Protein AF-A0AAV0XXX0-F1 (afdb_monomer_lite)

Sequence (147 aa):
MDFEFFTVSKNETILVSGAISNSLEKYQPKKLEGSPLILTKDDKLRRFRRCDLKKIVQNIKRVFRGKKARVIKPLLEQLYKNISHQGGSTLSTVYLQRYLHINDREPLIVFWNGSSDITIIKRLRLTGILAYLNISAISVRNNDDYI

Organism: NCBI:txid13131

Radius of gyration: 17.4 Å; chains: 1; bounding box: 40×49×49 Å

Structure (mmCIF, N/CA/C/O backbone):
data_AF-A0AAV0XXX0-F1
#
_entry.id   AF-A0AAV0XXX0-F1
#
loop_
_atom_site.group_PDB
_atom_site.id
_atom_site.type_symbol
_atom_site.label_atom_id
_atom_site.label_alt_id
_atom_site.label_comp_id
_atom_site.label_asym_id
_atom_site.label_entity_id
_atom_site.label_seq_id
_atom_site.pdbx_PDB_ins_code
_atom_site.Cartn_x
_atom_site.Cartn_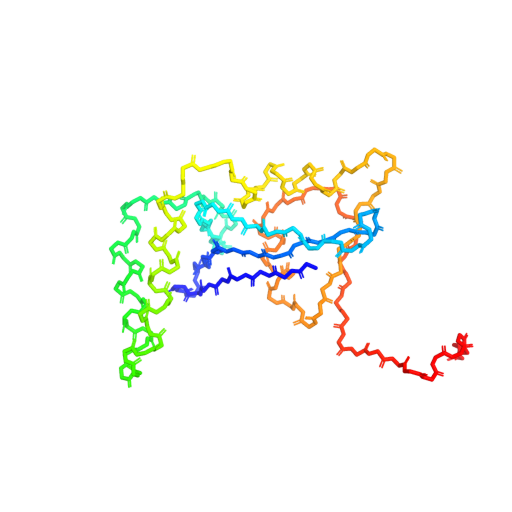y
_atom_site.Cartn_z
_atom_site.occupancy
_atom_site.B_iso_or_equiv
_atom_site.auth_seq_id
_atom_site.auth_comp_id
_atom_site.auth_asym_id
_atom_site.auth_atom_id
_atom_site.pdbx_PDB_model_num
ATOM 1 N N . MET A 1 1 ? 9.464 -4.343 -1.674 1.00 90.88 1 MET A N 1
ATOM 2 C CA . MET A 1 1 ? 8.497 -3.347 -1.166 1.00 90.88 1 MET A CA 1
ATOM 3 C C . MET A 1 1 ? 7.861 -3.905 0.090 1.00 90.88 1 MET A C 1
ATOM 5 O O . MET A 1 1 ? 7.686 -5.115 0.156 1.00 90.88 1 MET A O 1
ATOM 9 N N . ASP A 1 2 ? 7.561 -3.045 1.055 1.00 93.19 2 ASP A N 1
ATOM 10 C CA . ASP A 1 2 ? 6.994 -3.410 2.356 1.00 93.19 2 ASP A CA 1
ATOM 11 C C . ASP A 1 2 ? 6.040 -2.302 2.829 1.00 93.19 2 ASP A C 1
ATOM 13 O O . ASP A 1 2 ? 6.339 -1.119 2.633 1.00 93.19 2 ASP A O 1
ATOM 17 N N . PHE A 1 3 ? 4.885 -2.649 3.398 1.00 93.25 3 PHE A N 1
ATOM 18 C CA . PHE A 1 3 ? 3.891 -1.682 3.859 1.00 93.25 3 PHE A CA 1
ATOM 19 C C . PHE A 1 3 ? 3.600 -1.798 5.355 1.00 93.25 3 PHE A C 1
ATOM 21 O O . PHE A 1 3 ? 3.386 -2.873 5.905 1.00 93.25 3 PHE A O 1
ATOM 28 N N . GLU A 1 4 ? 3.417 -0.644 5.993 1.00 91.00 4 GLU A N 1
ATOM 29 C CA . GLU A 1 4 ? 2.864 -0.555 7.339 1.00 91.00 4 GLU A CA 1
ATOM 30 C C . GLU A 1 4 ? 1.371 -0.231 7.265 1.00 91.00 4 GLU A C 1
ATOM 32 O O . GLU A 1 4 ? 0.957 0.829 6.778 1.00 91.00 4 GLU A O 1
ATOM 37 N N . PHE A 1 5 ? 0.536 -1.131 7.776 1.00 89.44 5 PHE A N 1
ATOM 38 C CA . PHE A 1 5 ? -0.915 -0.993 7.718 1.00 89.44 5 PHE A CA 1
ATOM 39 C C . PHE A 1 5 ? -1.605 -1.618 8.931 1.00 89.44 5 PHE A C 1
ATOM 41 O O . PHE A 1 5 ? -1.044 -2.434 9.659 1.00 89.44 5 PHE A O 1
ATOM 48 N N . PHE A 1 6 ? -2.872 -1.264 9.136 1.00 84.81 6 PHE A N 1
ATOM 49 C CA . PHE A 1 6 ? -3.734 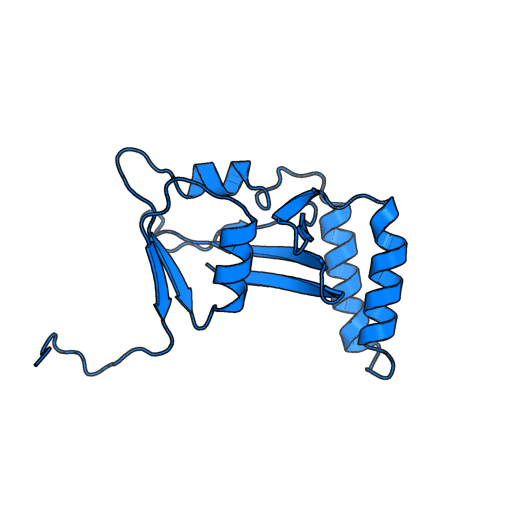-1.943 10.098 1.00 84.81 6 PHE A CA 1
ATOM 50 C C . PHE A 1 6 ? -5.143 -2.137 9.545 1.00 84.81 6 PHE A C 1
ATOM 52 O O . PHE A 1 6 ? -5.665 -1.326 8.781 1.00 84.81 6 PHE A O 1
ATOM 59 N N . THR A 1 7 ? -5.783 -3.228 9.953 1.00 82.75 7 THR A N 1
ATOM 60 C CA . THR A 1 7 ? -7.144 -3.565 9.525 1.00 82.75 7 THR A CA 1
ATOM 61 C C . THR A 1 7 ? -8.137 -3.108 10.590 1.00 82.75 7 THR A C 1
ATOM 63 O O . THR A 1 7 ? -8.112 -3.578 11.725 1.00 82.75 7 THR A O 1
ATOM 66 N N . VAL A 1 8 ? -9.001 -2.154 10.237 1.00 77.00 8 VAL A N 1
ATOM 67 C CA . VAL A 1 8 ? -9.961 -1.511 11.155 1.00 77.00 8 VAL A CA 1
ATOM 68 C C . VAL A 1 8 ? -11.265 -2.294 11.249 1.00 77.00 8 VAL A C 1
ATOM 70 O O . VAL A 1 8 ? -11.907 -2.346 12.299 1.00 77.00 8 VAL A O 1
ATOM 73 N N . SER A 1 9 ? -11.661 -2.909 10.143 1.00 74.38 9 SER A N 1
ATOM 74 C CA . SER A 1 9 ? -12.799 -3.814 10.052 1.00 74.38 9 SER A CA 1
ATOM 75 C C . SER A 1 9 ? -12.493 -4.885 9.013 1.00 74.38 9 SER A C 1
ATOM 77 O O . SER A 1 9 ? -11.535 -4.750 8.256 1.00 74.38 9 SER A O 1
ATOM 79 N N . LYS A 1 10 ? -13.344 -5.913 8.905 1.00 71.75 10 LYS A N 1
ATOM 80 C CA . LYS A 1 10 ? -13.222 -6.925 7.841 1.00 71.75 10 LYS A CA 1
ATOM 81 C C . LYS A 1 10 ? -13.128 -6.314 6.434 1.00 71.75 10 LYS A C 1
ATOM 83 O O . LYS A 1 10 ? -12.682 -7.016 5.532 1.00 71.75 10 LYS A O 1
ATOM 88 N N . ASN A 1 11 ? -13.545 -5.058 6.247 1.00 79.56 11 ASN A N 1
ATOM 89 C CA . ASN A 1 11 ? -13.675 -4.417 4.944 1.00 79.56 11 ASN A CA 1
ATOM 90 C C . ASN A 1 11 ? -12.801 -3.165 4.776 1.00 79.56 11 ASN A C 1
ATOM 92 O O . ASN A 1 11 ? -12.808 -2.603 3.689 1.00 79.56 11 ASN A O 1
ATOM 96 N N . GLU A 1 12 ? -12.071 -2.718 5.803 1.00 86.38 12 GLU A N 1
ATOM 97 C CA . GLU A 1 12 ? -11.278 -1.480 5.759 1.00 86.38 12 GLU A CA 1
ATOM 98 C C . GLU A 1 12 ? -9.853 -1.736 6.265 1.00 86.38 12 GLU A C 1
ATOM 100 O O . GLU A 1 12 ? -9.639 -2.008 7.451 1.00 86.38 12 GLU A O 1
ATOM 105 N N . THR A 1 13 ? -8.882 -1.595 5.365 1.00 89.62 13 THR A N 1
ATOM 106 C CA . THR A 1 13 ? -7.448 -1.582 5.664 1.00 89.62 13 THR A CA 1
ATOM 107 C C . THR A 1 13 ? -6.943 -0.151 5.558 1.00 89.62 13 THR A C 1
ATOM 109 O O . THR A 1 13 ? -7.285 0.570 4.623 1.00 89.62 13 THR A O 1
ATOM 112 N N . ILE A 1 14 ? -6.135 0.274 6.520 1.00 89.62 14 ILE A N 1
ATOM 113 C CA . ILE A 1 14 ? -5.534 1.602 6.540 1.00 89.62 14 ILE A CA 1
ATOM 114 C C . ILE A 1 14 ? -4.048 1.446 6.331 1.00 89.62 14 ILE A C 1
ATOM 116 O O . ILE A 1 14 ? -3.363 0.870 7.171 1.00 89.62 14 ILE A O 1
ATOM 120 N N . LEU A 1 15 ? -3.587 1.961 5.201 1.00 91.69 15 LEU A N 1
ATOM 121 C CA . LEU A 1 15 ? -2.189 2.028 4.843 1.00 91.69 15 LEU A CA 1
ATOM 122 C C . LEU A 1 15 ? -1.597 3.309 5.432 1.00 91.69 15 LEU A C 1
ATOM 124 O O . LEU A 1 15 ? -2.077 4.409 5.153 1.00 91.69 15 LEU A O 1
ATOM 128 N N . VAL A 1 16 ? -0.590 3.150 6.281 1.00 90.19 16 VAL A N 1
ATOM 129 C CA . VAL A 1 16 ? -0.043 4.208 7.138 1.00 90.19 16 VAL A CA 1
ATOM 130 C C . VAL A 1 16 ? 1.295 4.691 6.621 1.00 90.19 16 VAL A C 1
ATOM 132 O O . VAL A 1 16 ? 1.555 5.892 6.651 1.00 90.19 16 VAL A O 1
ATOM 135 N N . SER A 1 17 ? 2.141 3.760 6.192 1.00 91.44 17 SER A N 1
ATOM 136 C CA . SER A 1 17 ? 3.473 4.037 5.675 1.00 91.44 17 SER A CA 1
ATOM 137 C C . SER A 1 17 ? 3.986 2.822 4.885 1.00 91.44 17 SER A C 1
ATOM 139 O O . SER A 1 17 ? 3.244 1.868 4.643 1.00 91.44 17 SER A O 1
ATOM 141 N N . GLY A 1 18 ? 5.237 2.860 4.446 1.00 93.00 18 GLY A N 1
ATOM 142 C CA . GLY A 1 18 ? 5.923 1.710 3.873 1.00 93.00 18 GLY A CA 1
ATOM 143 C C . GLY A 1 18 ? 7.351 2.044 3.468 1.00 93.00 18 GLY A C 1
ATOM 144 O O . GLY A 1 18 ? 7.825 3.168 3.651 1.00 93.00 18 GLY A O 1
ATOM 145 N N . ALA A 1 19 ? 8.024 1.073 2.872 1.00 93.75 19 ALA A N 1
ATOM 146 C CA . ALA A 1 19 ? 9.344 1.219 2.294 1.00 93.75 19 ALA A CA 1
ATOM 147 C C . ALA A 1 19 ? 9.373 0.629 0.881 1.00 93.75 19 ALA A C 1
ATOM 149 O O . ALA A 1 19 ? 8.876 -0.469 0.605 1.00 93.75 19 ALA A O 1
ATOM 150 N N . ILE A 1 20 ? 9.991 1.367 -0.033 1.00 93.06 20 ILE A N 1
ATOM 151 C CA . ILE A 1 20 ? 10.247 0.916 -1.395 1.00 93.06 20 ILE A CA 1
ATOM 152 C C . ILE A 1 20 ? 11.697 1.208 -1.760 1.00 93.06 20 ILE A C 1
ATOM 154 O O . ILE A 1 20 ? 12.260 2.217 -1.355 1.00 93.06 20 ILE A O 1
ATOM 158 N N . SER A 1 21 ? 12.308 0.317 -2.522 1.00 92.50 21 SER A N 1
ATOM 159 C CA . SER A 1 21 ? 13.608 0.538 -3.138 1.00 92.50 21 SER A CA 1
ATOM 160 C C . SER A 1 21 ? 13.582 -0.034 -4.548 1.00 92.50 21 SER A C 1
ATOM 162 O O . SER A 1 21 ? 12.714 -0.844 -4.889 1.00 92.50 21 SER A O 1
ATOM 164 N N . ASN A 1 22 ? 14.528 0.401 -5.369 1.00 88.50 22 ASN A N 1
ATOM 165 C CA . ASN A 1 22 ? 14.754 -0.140 -6.698 1.00 88.50 22 ASN A CA 1
ATOM 166 C C . ASN A 1 22 ? 16.246 -0.456 -6.879 1.00 88.50 22 ASN A C 1
ATOM 168 O O . ASN A 1 22 ? 17.095 -0.007 -6.105 1.00 88.50 22 ASN A O 1
ATOM 172 N N . SER A 1 23 ? 16.564 -1.248 -7.899 1.00 83.56 23 SER A N 1
ATOM 173 C CA . SER A 1 23 ? 17.941 -1.655 -8.194 1.00 83.56 23 SER A CA 1
ATOM 174 C C . SER A 1 23 ? 18.821 -0.514 -8.721 1.00 83.56 23 SER A C 1
ATOM 176 O O . SER A 1 23 ? 20.041 -0.598 -8.610 1.00 83.56 23 SER A O 1
ATOM 178 N N . LEU A 1 24 ? 18.234 0.563 -9.255 1.00 79.12 24 LEU A N 1
ATOM 179 C CA . LEU A 1 24 ? 18.973 1.683 -9.849 1.00 79.12 24 LEU A CA 1
ATOM 180 C C . LEU A 1 24 ? 19.690 2.532 -8.797 1.00 79.12 24 LEU A C 1
ATOM 182 O O . LEU A 1 24 ? 20.839 2.916 -8.989 1.00 79.12 24 LEU A O 1
ATOM 186 N N . GLU A 1 25 ? 19.048 2.779 -7.656 1.00 78.50 25 GLU A N 1
ATOM 187 C CA . GLU A 1 25 ? 19.641 3.544 -6.554 1.00 78.50 25 GLU A CA 1
ATOM 188 C C . GLU A 1 25 ? 20.346 2.639 -5.532 1.00 78.50 25 GLU A C 1
ATOM 190 O O . GLU A 1 25 ? 20.280 2.884 -4.329 1.00 78.50 25 GLU A O 1
ATOM 195 N N . LYS A 1 26 ? 21.009 1.563 -5.987 1.00 79.06 26 LYS A N 1
ATOM 196 C CA . LYS A 1 26 ? 21.718 0.599 -5.117 1.00 79.06 26 LYS A CA 1
ATOM 197 C C . LYS A 1 26 ? 20.848 0.087 -3.960 1.00 79.06 26 LYS A C 1
ATOM 199 O O . LYS A 1 26 ? 21.322 -0.056 -2.835 1.00 79.06 26 LYS A O 1
ATOM 204 N N . TYR A 1 27 ? 19.562 -0.148 -4.224 1.00 82.44 27 TYR A N 1
ATOM 205 C CA . TYR A 1 27 ? 18.583 -0.560 -3.217 1.00 82.44 27 TYR A CA 1
ATOM 206 C C . TYR A 1 27 ? 18.399 0.427 -2.058 1.00 82.44 27 TYR A C 1
ATOM 208 O O . TYR A 1 27 ? 17.918 0.018 -1.001 1.00 82.44 27 TYR A O 1
ATOM 216 N N . GLN A 1 28 ? 18.719 1.716 -2.238 1.00 90.00 28 GLN A N 1
ATOM 217 C CA . GLN A 1 28 ? 18.488 2.731 -1.213 1.00 90.00 28 GLN A CA 1
ATOM 218 C C . GLN A 1 28 ? 16.992 2.769 -0.848 1.00 90.00 28 GLN A C 1
ATOM 220 O O . GLN A 1 28 ? 16.159 3.094 -1.702 1.00 90.00 28 GLN A O 1
ATOM 225 N N . PRO A 1 29 ? 16.622 2.453 0.408 1.00 90.69 29 PRO A N 1
ATOM 226 C CA . PRO A 1 29 ? 15.227 2.472 0.816 1.00 90.69 29 PRO A CA 1
ATOM 227 C C . PRO A 1 29 ? 14.683 3.902 0.824 1.00 90.69 29 PRO A C 1
ATOM 229 O O . PRO A 1 29 ? 15.226 4.791 1.481 1.00 90.69 29 PRO A O 1
ATOM 232 N N . LYS A 1 30 ? 13.575 4.120 0.118 1.00 92.62 30 LYS A N 1
ATOM 233 C CA . LYS A 1 30 ? 12.742 5.316 0.216 1.00 92.62 30 LYS A CA 1
ATOM 234 C C . LYS A 1 30 ? 11.559 5.018 1.116 1.00 92.62 30 LYS A C 1
ATOM 236 O O . LYS A 1 30 ? 10.832 4.041 0.926 1.00 92.62 30 LYS A O 1
ATOM 241 N N . LYS A 1 31 ? 11.353 5.900 2.088 1.00 92.69 31 LYS A N 1
ATOM 242 C CA . LYS A 1 31 ? 10.215 5.812 2.989 1.00 92.69 31 LYS A CA 1
ATOM 243 C C . LYS A 1 31 ? 8.966 6.397 2.329 1.00 92.69 31 LYS A C 1
ATOM 245 O O . LYS A 1 31 ? 8.992 7.497 1.771 1.00 92.69 31 LYS A O 1
ATOM 250 N N . LEU A 1 32 ? 7.873 5.650 2.403 1.00 92.62 32 LEU A N 1
ATOM 251 C CA . LEU A 1 32 ? 6.547 6.071 1.980 1.00 92.62 32 LEU A CA 1
ATOM 252 C C . LEU A 1 32 ? 5.850 6.716 3.175 1.00 92.62 32 LEU A C 1
ATOM 254 O O . LEU A 1 32 ? 5.482 6.039 4.132 1.00 92.62 32 LEU A O 1
ATOM 258 N N . GLU A 1 33 ? 5.684 8.032 3.125 1.00 91.00 33 GLU A N 1
ATOM 259 C CA . GLU A 1 33 ? 5.096 8.831 4.195 1.00 91.00 33 GLU A CA 1
ATOM 260 C C . GLU A 1 33 ? 4.028 9.791 3.658 1.00 91.00 33 GLU A C 1
ATOM 262 O O . GLU A 1 33 ? 3.970 10.146 2.473 1.00 91.00 33 GLU A O 1
ATOM 267 N N . GLY A 1 34 ? 3.154 10.219 4.561 1.00 89.31 34 GLY A N 1
ATOM 268 C CA . GLY A 1 34 ? 2.121 11.208 4.299 1.00 89.31 34 GLY A CA 1
ATOM 269 C C . GLY A 1 34 ? 0.781 10.800 4.882 1.00 89.31 34 GLY A C 1
ATOM 270 O O . GLY A 1 34 ? 0.702 9.973 5.790 1.00 89.31 34 GLY A O 1
ATOM 271 N N . SER A 1 35 ? -0.283 11.408 4.358 1.00 88.88 35 SER A N 1
ATOM 272 C CA . SER A 1 35 ? -1.634 11.132 4.836 1.00 88.88 35 SER A CA 1
ATOM 273 C C . SER A 1 35 ? -1.999 9.665 4.576 1.00 88.88 35 SER A C 1
ATOM 275 O O . SER A 1 35 ? -1.841 9.209 3.441 1.00 88.88 35 SER A O 1
ATOM 277 N N . PRO A 1 36 ? -2.511 8.928 5.580 1.00 90.00 36 PRO A N 1
ATOM 278 C CA . PRO A 1 36 ? -2.870 7.530 5.396 1.00 90.00 36 PRO A CA 1
ATOM 279 C C . PRO A 1 36 ? -3.878 7.322 4.257 1.00 90.00 36 PRO A C 1
ATOM 281 O O . PRO A 1 36 ? -4.710 8.185 3.949 1.00 90.00 36 PRO A O 1
ATOM 284 N N . LEU A 1 37 ? -3.845 6.138 3.656 1.00 91.38 37 LEU A N 1
ATOM 285 C CA . LEU A 1 37 ? -4.790 5.723 2.624 1.00 91.38 37 LEU A CA 1
ATOM 286 C C . LEU A 1 37 ? -5.745 4.678 3.193 1.00 91.38 37 LEU A C 1
ATOM 288 O O . LEU A 1 37 ? -5.337 3.750 3.887 1.00 91.38 37 LEU A O 1
ATOM 292 N N . ILE A 1 38 ? -7.032 4.830 2.899 1.00 91.12 38 ILE A N 1
ATOM 293 C CA . ILE A 1 38 ? -8.064 3.870 3.280 1.00 91.12 38 ILE A CA 1
ATOM 294 C C . ILE A 1 38 ? -8.373 3.015 2.057 1.00 91.12 38 ILE A C 1
ATOM 296 O O . ILE A 1 38 ? -8.815 3.524 1.023 1.00 91.12 38 ILE A O 1
ATOM 300 N N . LEU A 1 39 ? -8.134 1.718 2.213 1.00 90.75 39 LEU A N 1
ATOM 301 C CA . LEU A 1 39 ? -8.355 0.666 1.234 1.00 90.75 39 LEU A CA 1
ATOM 302 C C . LEU A 1 39 ? -9.571 -0.139 1.677 1.00 90.75 39 LEU A C 1
ATOM 304 O O . LEU A 1 39 ? -9.521 -0.863 2.677 1.00 90.75 39 LEU A O 1
ATOM 308 N N . THR A 1 40 ? -10.672 0.000 0.950 1.00 86.38 40 THR A N 1
ATOM 309 C CA . THR A 1 40 ? -11.870 -0.805 1.207 1.00 86.38 40 THR A CA 1
ATOM 310 C C . THR A 1 40 ? -11.856 -2.097 0.390 1.00 86.38 40 THR A C 1
ATOM 312 O O . THR A 1 40 ? -11.126 -2.199 -0.593 1.00 86.38 40 THR A O 1
ATOM 315 N N . LYS A 1 41 ? -12.649 -3.093 0.797 1.00 76.06 41 LYS A N 1
ATOM 316 C CA . LYS A 1 41 ? -12.839 -4.335 0.027 1.00 76.06 41 LYS A CA 1
ATOM 317 C C . LYS A 1 41 ? -13.542 -4.133 -1.314 1.00 76.06 41 LYS A C 1
ATOM 319 O O . LYS A 1 41 ? -13.283 -4.911 -2.217 1.00 76.06 41 LYS A O 1
ATOM 324 N N . ASP A 1 42 ? -14.358 -3.092 -1.448 1.00 78.12 42 ASP A N 1
ATOM 325 C CA . ASP A 1 42 ? -15.034 -2.745 -2.708 1.00 78.12 42 ASP A CA 1
ATOM 326 C C . ASP A 1 42 ? -14.108 -1.942 -3.644 1.00 78.12 42 ASP A C 1
ATOM 328 O O . ASP A 1 42 ? -14.563 -1.090 -4.406 1.00 78.12 42 ASP A O 1
ATOM 332 N N . ASP A 1 43 ? -12.791 -2.108 -3.484 1.00 68.25 43 ASP A N 1
ATOM 333 C CA . ASP A 1 43 ? -11.718 -1.408 -4.199 1.00 68.25 43 ASP A CA 1
ATOM 334 C C . ASP A 1 43 ? -11.816 0.128 -4.205 1.00 68.25 43 ASP A C 1
ATOM 336 O O . ASP A 1 43 ? -11.170 0.821 -5.002 1.00 68.25 43 ASP A O 1
ATOM 340 N N . LYS A 1 44 ? -12.576 0.709 -3.265 1.00 81.31 44 LYS A N 1
ATOM 341 C CA . LYS A 1 44 ? -12.548 2.154 -3.039 1.00 81.31 44 LYS A CA 1
ATOM 342 C C . LYS A 1 44 ? -11.266 2.494 -2.299 1.00 81.31 44 LYS A C 1
ATOM 344 O O . LYS A 1 44 ? -11.097 2.139 -1.128 1.00 81.31 44 LYS A O 1
ATOM 349 N N . LEU A 1 45 ? -10.403 3.216 -3.001 1.00 87.81 45 LEU A N 1
ATOM 350 C CA . LEU A 1 45 ? -9.250 3.911 -2.459 1.00 87.81 45 LEU A CA 1
ATOM 351 C C . LEU A 1 45 ? -9.652 5.352 -2.154 1.00 87.81 45 LEU A C 1
ATOM 353 O O . LEU A 1 45 ? -10.136 6.071 -3.029 1.00 87.81 45 LEU A O 1
ATOM 357 N N . ARG A 1 46 ? -9.409 5.805 -0.926 1.00 88.44 46 ARG A N 1
ATOM 358 C CA . ARG A 1 46 ? -9.556 7.223 -0.583 1.00 88.44 46 ARG A CA 1
ATOM 359 C C . ARG A 1 46 ? -8.514 7.675 0.423 1.00 88.44 46 ARG A C 1
ATOM 361 O O . ARG A 1 46 ? -8.012 6.884 1.216 1.00 88.44 46 ARG A O 1
ATOM 368 N N . ARG A 1 47 ? -8.250 8.979 0.437 1.00 86.62 47 ARG A N 1
ATOM 369 C CA . ARG A 1 47 ? -7.434 9.604 1.481 1.00 86.62 47 ARG A CA 1
ATOM 370 C C . ARG A 1 47 ? -8.143 9.541 2.831 1.00 86.62 47 ARG A C 1
ATOM 372 O O . ARG A 1 47 ? -9.373 9.664 2.919 1.00 86.62 47 ARG A O 1
ATOM 379 N N . PHE A 1 48 ? -7.349 9.372 3.876 1.00 86.56 48 PHE A N 1
ATOM 380 C CA . PHE A 1 48 ? -7.791 9.527 5.248 1.00 86.56 48 PHE A CA 1
ATOM 381 C C . PHE A 1 48 ? -8.208 10.979 5.499 1.00 86.56 48 PHE A C 1
ATOM 383 O O . PHE A 1 48 ? -7.510 11.920 5.121 1.00 86.56 48 PHE A O 1
ATOM 390 N N . ARG A 1 49 ? -9.354 11.180 6.151 1.00 84.12 49 ARG A N 1
ATOM 391 C CA . ARG A 1 49 ? -9.865 12.504 6.525 1.00 84.12 49 ARG A CA 1
ATOM 392 C C . ARG A 1 49 ? -9.887 12.650 8.040 1.00 84.12 49 ARG A C 1
ATOM 394 O O . ARG A 1 49 ? -10.021 11.673 8.770 1.00 84.12 49 ARG A O 1
ATOM 401 N N . ARG A 1 50 ? -9.855 13.891 8.538 1.00 80.31 50 ARG A N 1
ATOM 402 C CA . ARG A 1 50 ? -9.949 14.168 9.986 1.00 80.31 50 ARG A CA 1
ATOM 403 C C . ARG A 1 50 ? -11.200 13.560 10.636 1.00 80.31 50 ARG A C 1
ATOM 405 O O . ARG A 1 50 ? -11.124 13.126 11.779 1.00 80.31 50 ARG A O 1
ATOM 412 N N . CYS A 1 51 ? -12.319 13.464 9.914 1.00 81.94 51 CYS A N 1
ATOM 413 C CA . CYS A 1 51 ? -13.538 12.824 10.420 1.00 81.94 51 CYS A CA 1
ATOM 414 C C . CYS A 1 51 ? -13.387 11.308 10.660 1.00 81.94 51 CYS A C 1
ATOM 416 O O . CYS A 1 51 ? -14.073 10.760 11.521 1.00 81.94 51 CYS A O 1
ATOM 418 N N . ASP A 1 52 ? -12.456 10.638 9.972 1.00 83.56 52 ASP A N 1
ATOM 419 C CA . ASP A 1 52 ? -12.192 9.205 10.151 1.00 83.56 52 ASP A CA 1
ATOM 420 C C . ASP A 1 52 ? -11.434 8.918 11.460 1.00 83.56 52 ASP A C 1
ATOM 422 O O . ASP A 1 52 ? -11.544 7.830 12.032 1.00 83.56 52 ASP A O 1
ATOM 426 N N . LEU A 1 53 ? -10.704 9.914 11.975 1.00 84.62 53 LEU A N 1
ATOM 427 C CA . LEU A 1 53 ? -9.804 9.780 13.119 1.00 84.62 53 LEU A CA 1
ATOM 428 C C . LEU A 1 53 ? -10.506 9.251 14.365 1.00 84.62 53 LEU A C 1
ATOM 430 O O . LEU A 1 53 ? -10.022 8.312 14.992 1.00 84.62 53 LEU A O 1
ATOM 434 N N . LYS A 1 54 ? -11.676 9.802 14.703 1.00 84.94 54 LYS A N 1
ATOM 435 C CA . LYS A 1 54 ? -12.421 9.393 15.902 1.00 84.94 54 LYS A CA 1
ATOM 436 C C . LYS A 1 54 ? -12.821 7.915 15.831 1.00 84.94 54 LYS A C 1
ATOM 438 O O . LYS A 1 54 ? -12.580 7.176 16.786 1.00 84.94 54 LYS A O 1
ATOM 443 N N . LYS A 1 55 ? -13.361 7.477 14.686 1.00 84.50 55 LYS A N 1
ATOM 444 C CA . LYS A 1 55 ? -13.766 6.081 14.435 1.00 84.50 55 LYS A CA 1
ATOM 445 C C . LYS A 1 55 ? -12.565 5.138 14.531 1.00 84.50 55 LYS A C 1
ATOM 447 O O . LYS A 1 55 ? -12.646 4.075 15.141 1.00 84.50 55 LYS A O 1
ATOM 452 N N . ILE A 1 56 ? -11.435 5.534 13.955 1.00 81.69 56 ILE A N 1
ATOM 453 C CA . ILE A 1 56 ? -10.237 4.696 13.882 1.00 81.69 56 ILE A CA 1
ATOM 454 C C . ILE A 1 56 ? -9.548 4.582 15.236 1.00 81.69 56 ILE A C 1
ATOM 456 O O . ILE A 1 56 ? -9.219 3.475 15.648 1.00 81.69 56 ILE A O 1
ATOM 460 N N . VAL A 1 57 ? -9.414 5.684 15.974 1.00 84.62 57 VAL A N 1
ATOM 461 C CA . VAL A 1 57 ? -8.879 5.670 17.343 1.00 84.62 57 VAL A CA 1
ATOM 462 C C . VAL A 1 57 ? -9.738 4.786 18.246 1.00 84.62 57 VAL A C 1
ATOM 464 O O . VAL A 1 57 ? -9.198 3.999 19.022 1.00 84.62 57 VAL A O 1
ATOM 467 N N . GLN A 1 58 ? -11.069 4.865 18.134 1.00 85.00 58 GLN A N 1
ATOM 468 C CA . GLN A 1 58 ? -11.971 3.976 18.872 1.00 85.00 58 GLN A CA 1
ATOM 469 C C . GLN A 1 58 ? -11.767 2.505 18.490 1.00 85.00 58 GLN A C 1
ATOM 471 O O . GLN A 1 58 ? -11.680 1.655 19.375 1.00 85.00 58 GLN A O 1
ATOM 476 N N . ASN A 1 59 ? -11.628 2.199 17.199 1.00 81.00 59 ASN A N 1
ATOM 477 C CA . ASN A 1 59 ? -11.386 0.832 16.743 1.00 81.00 59 ASN A CA 1
ATOM 478 C C . ASN A 1 59 ? -10.026 0.291 17.185 1.00 81.00 59 ASN A C 1
ATOM 480 O O . ASN A 1 59 ? -9.973 -0.839 17.657 1.00 81.00 59 ASN A O 1
ATOM 484 N N . ILE A 1 60 ? -8.957 1.087 17.117 1.00 80.25 60 ILE A N 1
ATOM 485 C CA . ILE A 1 60 ? -7.638 0.715 17.646 1.00 80.25 60 ILE A CA 1
ATOM 486 C C . ILE A 1 60 ? -7.761 0.413 19.143 1.00 80.25 60 ILE A C 1
ATOM 488 O O . ILE A 1 60 ? -7.408 -0.677 19.585 1.00 80.25 60 ILE A O 1
ATOM 492 N N . LYS A 1 61 ? -8.356 1.316 19.932 1.00 82.44 61 LYS A N 1
ATOM 493 C CA . LYS A 1 61 ? -8.576 1.081 21.369 1.00 82.44 61 LYS A CA 1
ATOM 494 C C . LYS A 1 61 ? -9.392 -0.188 21.642 1.00 82.44 61 LYS A C 1
ATOM 496 O O . LYS A 1 61 ? -9.126 -0.872 22.625 1.00 82.44 61 LYS A O 1
ATOM 501 N N . ARG A 1 62 ? -10.358 -0.518 20.778 1.00 82.75 62 ARG A N 1
ATOM 502 C CA . ARG A 1 62 ? -11.171 -1.739 20.875 1.00 82.75 62 ARG A CA 1
ATOM 503 C C . ARG A 1 62 ? -10.382 -3.003 20.526 1.00 82.75 62 ARG A C 1
ATOM 505 O O . ARG A 1 62 ? -10.458 -3.969 21.273 1.00 82.75 62 ARG A O 1
ATOM 512 N N . VAL A 1 63 ? -9.634 -3.004 19.422 1.00 75.88 63 VAL A N 1
ATOM 513 C CA . VAL A 1 63 ? -8.821 -4.151 18.970 1.00 75.88 63 VAL A CA 1
ATOM 514 C C . VAL A 1 63 ? -7.719 -4.466 19.979 1.00 75.88 63 VAL A C 1
ATOM 516 O O . VAL A 1 63 ? -7.441 -5.625 20.266 1.00 75.88 63 VAL A O 1
ATOM 519 N N . PHE A 1 64 ? -7.122 -3.430 20.561 1.00 77.44 64 PHE A N 1
ATOM 520 C CA . PHE A 1 64 ? -6.069 -3.561 21.560 1.00 77.44 64 PHE A CA 1
ATOM 521 C C . PHE A 1 64 ? -6.601 -3.495 23.001 1.00 77.44 64 PHE A C 1
ATOM 523 O O . PHE A 1 64 ? -5.827 -3.269 23.932 1.00 77.44 64 PHE A O 1
ATOM 530 N N . ARG A 1 65 ? -7.910 -3.693 23.214 1.00 78.19 65 ARG A N 1
ATOM 531 C CA . ARG A 1 65 ? -8.512 -3.677 24.554 1.00 78.19 65 ARG A CA 1
ATOM 532 C C . ARG A 1 65 ? -7.845 -4.742 25.428 1.00 78.19 65 ARG A C 1
ATOM 534 O O . ARG A 1 65 ? -7.728 -5.892 25.026 1.00 78.19 65 ARG A O 1
ATOM 541 N N . GLY A 1 66 ? -7.377 -4.343 26.609 1.00 71.56 66 GLY A N 1
ATOM 542 C CA . GLY A 1 66 ? -6.647 -5.229 27.523 1.00 71.56 66 GLY A CA 1
ATOM 543 C C . GLY A 1 66 ? -5.151 -5.390 27.220 1.00 71.56 66 GLY A C 1
ATOM 544 O O . GLY A 1 66 ? -4.444 -6.013 28.007 1.00 71.56 66 GLY A O 1
ATOM 545 N N . LYS A 1 67 ? -4.621 -4.798 26.137 1.00 75.88 67 LYS A N 1
ATOM 546 C CA . LYS A 1 67 ? -3.167 -4.708 25.927 1.00 75.88 67 LYS A CA 1
ATOM 547 C C . LYS A 1 67 ? -2.579 -3.519 26.689 1.00 75.88 67 LYS A C 1
ATOM 549 O O . LYS A 1 67 ? -3.239 -2.505 26.912 1.00 75.88 67 LYS A O 1
ATOM 554 N N . LYS A 1 68 ? -1.301 -3.632 27.069 1.00 73.44 68 LYS A N 1
ATOM 555 C CA . LYS A 1 68 ? -0.568 -2.564 27.767 1.00 73.44 68 LYS A CA 1
ATOM 556 C C . LYS A 1 68 ? -0.578 -1.278 26.932 1.00 73.44 68 LYS A C 1
ATOM 558 O O . LYS A 1 68 ? -0.318 -1.316 25.728 1.00 73.44 68 LYS A O 1
ATOM 563 N N . ALA A 1 69 ? -0.762 -0.133 27.593 1.00 72.25 69 ALA A N 1
ATOM 564 C CA . ALA A 1 69 ? -0.733 1.195 26.965 1.00 72.25 69 ALA A CA 1
ATOM 565 C C . ALA A 1 69 ? 0.534 1.447 26.121 1.00 72.25 69 ALA A C 1
ATOM 567 O O . ALA A 1 69 ? 0.480 2.173 25.130 1.00 72.25 69 ALA A O 1
ATOM 568 N N . ARG A 1 70 ? 1.645 0.779 26.466 1.00 74.69 70 ARG A N 1
ATOM 569 C CA . ARG A 1 70 ? 2.920 0.799 25.730 1.00 74.69 70 ARG A CA 1
ATOM 570 C C . ARG A 1 70 ? 2.814 0.349 24.265 1.00 74.69 70 ARG A C 1
ATOM 572 O O . ARG A 1 70 ? 3.656 0.741 23.477 1.00 74.69 70 ARG A O 1
ATOM 579 N N . VAL A 1 71 ? 1.802 -0.442 23.897 1.00 72.44 71 VAL A N 1
ATOM 580 C CA . VAL A 1 71 ? 1.585 -0.908 22.511 1.00 72.44 71 VAL A CA 1
ATOM 581 C C . VAL A 1 71 ? 0.701 0.062 21.724 1.00 72.44 71 VAL A C 1
ATOM 583 O O . VAL A 1 71 ? 0.937 0.319 20.551 1.00 72.44 71 VAL A O 1
ATOM 586 N N . ILE A 1 72 ? -0.318 0.627 22.375 1.00 77.38 72 ILE A N 1
ATOM 587 C CA . ILE A 1 72 ? -1.301 1.499 21.716 1.00 77.38 72 ILE A CA 1
ATOM 588 C C . ILE A 1 72 ? -0.725 2.896 21.473 1.00 77.38 72 ILE A C 1
ATOM 590 O O . ILE A 1 72 ? -1.000 3.502 20.440 1.00 77.38 72 ILE A O 1
ATOM 594 N N . LYS A 1 73 ? 0.054 3.418 22.428 1.00 81.50 73 LYS A N 1
ATOM 595 C CA . LYS A 1 73 ? 0.555 4.795 22.388 1.00 81.50 73 LYS A CA 1
ATOM 596 C C . LYS A 1 73 ? 1.435 5.071 21.152 1.00 81.50 73 LYS A C 1
ATOM 598 O O . LYS A 1 73 ? 1.077 5.995 20.426 1.00 81.50 73 LYS A O 1
ATOM 603 N N . PRO A 1 74 ? 2.458 4.254 20.821 1.00 82.00 74 PRO A N 1
ATOM 604 C CA . PRO A 1 74 ? 3.289 4.495 19.637 1.00 82.00 74 PRO A CA 1
ATOM 605 C C . PRO A 1 74 ? 2.499 4.430 18.323 1.00 82.00 74 PRO A C 1
ATOM 607 O O . PRO A 1 74 ? 2.707 5.246 17.430 1.00 82.00 74 PRO A O 1
ATOM 610 N N . LEU A 1 75 ? 1.540 3.501 18.224 1.00 77.06 75 LEU A N 1
ATOM 611 C CA . LEU A 1 75 ? 0.692 3.351 17.039 1.00 77.06 75 LEU A CA 1
ATOM 612 C C . LEU A 1 75 ? -0.189 4.588 16.812 1.00 77.06 75 LEU A C 1
ATOM 614 O O . LEU A 1 75 ? -0.329 5.070 15.688 1.00 77.06 75 LEU A O 1
ATOM 618 N N . LEU A 1 76 ? -0.788 5.116 17.884 1.00 82.38 76 LEU A N 1
ATOM 619 C CA . LEU A 1 76 ? -1.575 6.343 17.806 1.00 82.38 76 LEU A CA 1
ATOM 620 C C . LEU A 1 76 ? -0.690 7.548 17.476 1.00 82.38 76 LEU A C 1
ATOM 622 O O . LEU A 1 76 ? -1.077 8.353 16.636 1.00 82.38 76 LEU A O 1
ATOM 626 N N . GLU A 1 77 ? 0.493 7.659 18.081 1.00 84.69 77 GLU A N 1
ATOM 627 C CA . GLU A 1 77 ? 1.455 8.730 17.791 1.00 84.69 77 GLU A CA 1
ATOM 628 C C . GLU A 1 77 ? 1.877 8.740 16.317 1.00 84.69 77 GLU A C 1
ATOM 630 O O . GLU A 1 77 ? 1.842 9.796 15.684 1.00 84.69 77 GLU A O 1
ATOM 635 N N . GLN A 1 78 ? 2.188 7.576 15.739 1.00 78.62 78 GLN A N 1
ATOM 636 C CA . GLN A 1 78 ? 2.471 7.452 14.306 1.00 78.62 78 GLN A CA 1
ATOM 637 C C . GLN A 1 78 ? 1.278 7.886 13.448 1.00 78.62 78 GLN A C 1
ATOM 639 O O . GLN A 1 78 ? 1.446 8.654 12.499 1.00 78.62 78 GLN A O 1
ATOM 644 N N . LEU A 1 79 ? 0.063 7.455 13.802 1.00 81.50 79 LEU A N 1
ATOM 645 C CA . LEU A 1 79 ? -1.146 7.846 13.079 1.00 81.50 79 LEU A CA 1
ATOM 646 C C . LEU A 1 79 ? -1.354 9.368 13.113 1.00 81.50 79 LEU A C 1
ATOM 648 O O . LEU A 1 79 ? -1.601 9.975 12.072 1.00 81.50 79 LEU A O 1
ATOM 652 N N . TYR A 1 80 ? -1.225 9.995 14.287 1.00 83.50 80 TYR A N 1
ATOM 653 C CA . TYR A 1 80 ? -1.344 11.448 14.427 1.00 83.50 80 TYR A CA 1
ATOM 654 C C . TYR A 1 80 ? -0.268 12.182 13.620 1.00 83.50 80 TYR A C 1
ATOM 656 O O . TYR A 1 80 ? -0.609 13.114 12.891 1.00 83.50 80 TYR A O 1
ATOM 664 N N . LYS A 1 81 ? 0.991 11.724 13.678 1.00 82.31 81 LYS A N 1
ATOM 665 C CA . LYS A 1 81 ? 2.116 12.309 12.933 1.00 82.31 81 LYS A CA 1
ATOM 666 C C . LYS A 1 81 ? 1.888 12.278 11.419 1.00 82.31 81 LYS A C 1
ATOM 668 O O . LYS A 1 81 ? 2.144 13.270 10.738 1.00 82.31 81 LYS A O 1
ATOM 673 N N . ASN A 1 82 ? 1.366 11.168 10.901 1.00 77.56 82 ASN A N 1
ATOM 674 C CA . ASN A 1 82 ? 1.105 11.003 9.470 1.00 77.56 82 ASN A CA 1
ATOM 675 C C . ASN A 1 82 ? -0.079 11.855 8.993 1.00 77.56 82 ASN A C 1
ATOM 677 O O . ASN A 1 82 ? -0.069 12.373 7.878 1.00 77.56 82 ASN A O 1
ATOM 681 N N . ILE A 1 83 ? -1.082 12.077 9.847 1.00 77.56 83 ILE A N 1
ATOM 682 C CA . ILE A 1 83 ? -2.205 12.978 9.545 1.00 77.56 83 ILE A CA 1
ATOM 683 C C . ILE A 1 83 ? -1.769 14.445 9.559 1.00 77.56 83 ILE A C 1
ATOM 685 O O . ILE A 1 83 ? -2.277 15.239 8.769 1.00 77.56 83 ILE A O 1
ATOM 689 N N . SER A 1 84 ? -0.853 14.817 10.454 1.00 73.88 84 SER A N 1
ATOM 690 C CA . SER A 1 84 ? -0.296 16.170 10.525 1.00 73.88 84 SER A CA 1
ATOM 691 C C . SER A 1 84 ? 0.816 16.425 9.506 1.00 73.88 84 SER A C 1
ATOM 693 O O . SER A 1 84 ? 1.410 17.498 9.533 1.00 73.88 84 SER A O 1
ATOM 695 N N . HIS A 1 85 ? 1.134 15.462 8.639 1.00 72.44 85 HIS A N 1
ATOM 696 C CA . HIS A 1 85 ? 2.206 15.607 7.665 1.00 72.44 85 HIS A CA 1
ATOM 697 C C . HIS A 1 85 ? 1.870 16.721 6.659 1.00 72.44 85 HIS A C 1
ATOM 699 O O . HIS A 1 85 ? 0.911 16.607 5.898 1.00 72.44 85 HIS A O 1
ATOM 705 N N . GLN A 1 86 ? 2.658 17.799 6.673 1.00 63.88 86 GLN A N 1
ATOM 706 C CA . GLN A 1 86 ? 2.504 18.954 5.774 1.00 63.88 86 GLN A CA 1
ATOM 707 C C . GLN A 1 86 ? 3.441 18.902 4.551 1.00 63.88 86 GLN A C 1
ATOM 709 O O . GLN A 1 86 ? 3.366 19.771 3.689 1.00 63.88 86 GLN A O 1
ATOM 714 N N . GLY A 1 87 ? 4.316 17.893 4.468 1.00 66.94 87 GLY A N 1
ATOM 715 C CA . GLY A 1 87 ? 5.241 17.691 3.351 1.00 66.94 87 GLY A CA 1
ATOM 716 C C . GLY A 1 87 ? 4.618 16.988 2.141 1.00 66.94 87 GLY A C 1
ATOM 717 O O . GLY A 1 87 ? 3.475 16.522 2.169 1.00 66.94 87 GLY A O 1
ATOM 718 N N . GLY A 1 88 ? 5.394 16.900 1.056 1.00 71.25 88 GLY A N 1
ATOM 719 C CA . GLY A 1 88 ? 5.024 16.130 -0.131 1.00 71.25 88 GLY A CA 1
ATOM 720 C C . GLY A 1 88 ? 4.828 14.651 0.209 1.00 71.25 88 GLY A C 1
ATOM 721 O O . GLY A 1 88 ? 5.717 14.011 0.759 1.00 71.25 88 GLY A O 1
ATOM 722 N N . SER A 1 89 ? 3.658 14.101 -0.120 1.00 86.06 89 SER A N 1
ATOM 723 C CA . SER A 1 89 ? 3.318 12.721 0.234 1.00 86.06 89 SER A CA 1
ATOM 724 C C . SER A 1 89 ? 3.877 11.720 -0.780 1.00 86.06 89 SER A C 1
ATOM 726 O O . SER A 1 89 ? 3.395 11.624 -1.915 1.00 86.06 89 SER A O 1
ATOM 728 N N . THR A 1 90 ? 4.853 10.928 -0.339 1.00 91.44 90 THR A N 1
ATOM 729 C CA . THR A 1 90 ? 5.348 9.752 -1.069 1.00 91.44 90 THR A CA 1
ATOM 730 C C . THR A 1 90 ? 4.402 8.555 -0.918 1.00 91.44 90 THR A C 1
ATO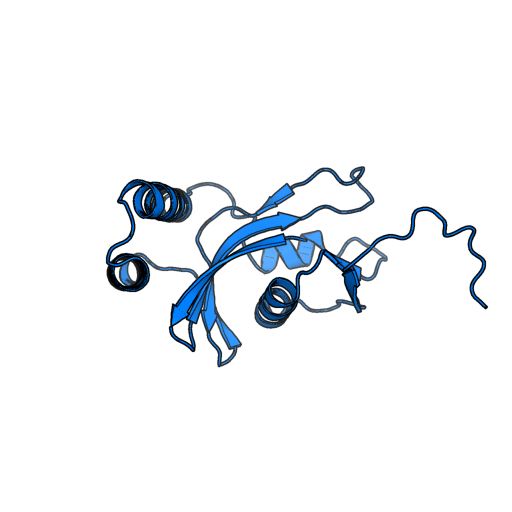M 732 O O . THR A 1 90 ? 4.352 7.682 -1.781 1.00 91.44 90 THR A O 1
ATOM 735 N N . LEU A 1 91 ? 3.548 8.552 0.112 1.00 92.00 91 LEU A N 1
ATOM 736 C CA . LEU A 1 91 ? 2.426 7.624 0.261 1.00 92.00 91 LEU A CA 1
ATOM 737 C C . LEU A 1 91 ? 1.214 8.046 -0.588 1.00 92.00 91 LEU A C 1
ATOM 739 O O . LEU A 1 91 ? 0.144 8.395 -0.089 1.00 92.00 91 LEU A O 1
ATOM 743 N N . SER A 1 92 ? 1.375 8.019 -1.907 1.00 91.25 92 SER A N 1
ATOM 744 C CA . SER A 1 92 ? 0.279 8.259 -2.844 1.00 91.25 92 SER A CA 1
ATOM 745 C C . SER A 1 92 ? 0.395 7.363 -4.067 1.00 91.25 92 SER A C 1
ATOM 747 O O . SER A 1 92 ? 1.493 7.015 -4.493 1.00 91.25 92 SER A O 1
ATOM 749 N N . THR A 1 93 ? -0.740 7.014 -4.673 1.00 91.50 93 THR A N 1
ATOM 750 C CA . THR A 1 93 ? -0.747 6.239 -5.922 1.00 91.50 93 THR A CA 1
ATOM 751 C C . THR A 1 93 ? -0.032 6.965 -7.049 1.00 91.50 93 THR A C 1
ATOM 753 O O . THR A 1 93 ? 0.656 6.327 -7.830 1.00 91.50 93 THR A O 1
ATOM 756 N N . VAL A 1 94 ? -0.118 8.298 -7.096 1.00 92.06 94 VAL A N 1
ATOM 757 C CA . VAL A 1 94 ? 0.601 9.116 -8.082 1.00 92.06 94 VAL A CA 1
ATOM 758 C C . VAL A 1 94 ? 2.112 8.980 -7.911 1.00 92.06 94 VAL A C 1
ATOM 760 O O . VAL A 1 94 ? 2.816 8.743 -8.891 1.00 92.06 94 VAL A O 1
ATOM 763 N N . TYR A 1 95 ? 2.615 9.113 -6.680 1.00 93.31 95 TYR A N 1
ATOM 764 C CA . TYR A 1 95 ? 4.042 8.952 -6.407 1.00 93.31 95 TYR A CA 1
ATOM 765 C C . TYR A 1 95 ? 4.507 7.531 -6.733 1.00 93.31 95 TYR A C 1
ATOM 767 O O . TYR A 1 95 ? 5.486 7.362 -7.449 1.00 93.31 95 TYR A O 1
ATOM 775 N N . LEU A 1 96 ? 3.772 6.519 -6.267 1.00 93.00 96 LEU A N 1
ATOM 776 C CA . LEU A 1 96 ? 4.099 5.115 -6.507 1.00 93.00 96 LEU A CA 1
ATOM 777 C C . LEU A 1 96 ? 4.087 4.767 -7.998 1.00 93.00 96 LEU A C 1
ATOM 779 O O . LEU A 1 96 ? 5.015 4.121 -8.469 1.00 93.00 96 LEU A O 1
ATOM 783 N N . GLN A 1 97 ? 3.095 5.238 -8.756 1.00 92.94 97 GLN A N 1
ATOM 784 C CA . GLN A 1 97 ? 3.029 5.015 -10.200 1.00 92.94 97 GLN A CA 1
ATOM 785 C C . GLN A 1 97 ? 4.273 5.586 -10.893 1.00 92.94 97 GLN A C 1
ATOM 787 O O . GLN A 1 97 ? 4.897 4.881 -11.680 1.00 92.94 97 GLN A O 1
ATOM 792 N N . ARG A 1 98 ? 4.672 6.819 -10.553 1.00 91.62 98 ARG A N 1
ATOM 793 C CA . ARG A 1 98 ? 5.880 7.462 -11.101 1.00 91.62 98 ARG A CA 1
ATOM 794 C C . ARG A 1 98 ? 7.166 6.761 -10.676 1.00 91.62 98 ARG A C 1
ATOM 796 O O . ARG A 1 98 ? 8.068 6.619 -11.484 1.00 91.62 98 ARG A O 1
ATOM 803 N N . TYR A 1 99 ? 7.247 6.329 -9.421 1.00 91.25 99 TYR A N 1
ATOM 804 C CA . TYR A 1 99 ? 8.420 5.629 -8.905 1.00 91.25 99 TYR A CA 1
ATOM 805 C C . TYR A 1 99 ? 8.631 4.279 -9.605 1.00 91.25 99 TYR A C 1
ATOM 807 O O . TYR A 1 99 ? 9.765 3.879 -9.848 1.00 91.25 99 TYR A O 1
ATOM 815 N N . LEU A 1 100 ? 7.538 3.577 -9.920 1.00 90.31 100 LEU A N 1
ATOM 816 C CA . LEU A 1 100 ? 7.577 2.277 -10.590 1.00 90.31 100 LEU A CA 1
ATOM 817 C C . LEU A 1 100 ? 7.852 2.389 -12.096 1.00 90.31 100 LEU A C 1
ATOM 819 O O . LEU A 1 100 ? 8.524 1.525 -12.647 1.00 90.31 100 LEU A O 1
ATOM 823 N N . HIS A 1 101 ? 7.342 3.429 -12.759 1.00 88.50 101 HIS A N 1
ATOM 824 C CA . HIS A 1 101 ? 7.449 3.588 -14.212 1.00 88.50 101 HIS A CA 1
ATOM 825 C C . HIS A 1 101 ? 8.625 4.485 -14.556 1.00 88.50 101 HIS A C 1
ATOM 827 O O . HIS A 1 101 ? 8.492 5.696 -14.729 1.00 88.50 101 HIS A O 1
ATOM 833 N N . ILE A 1 102 ? 9.785 3.851 -14.636 1.00 82.38 102 ILE A N 1
ATOM 834 C CA . ILE A 1 102 ? 11.013 4.454 -15.138 1.00 82.38 102 ILE A CA 1
ATOM 835 C C . ILE A 1 102 ? 11.059 4.190 -16.646 1.00 82.38 102 ILE A C 1
ATOM 837 O O . ILE A 1 102 ? 10.646 3.118 -17.084 1.00 82.38 102 ILE A O 1
ATOM 841 N N . ASN A 1 103 ? 11.519 5.168 -17.431 1.00 80.44 103 ASN A N 1
ATOM 842 C CA . ASN A 1 103 ? 11.518 5.090 -18.895 1.00 80.44 103 ASN A CA 1
ATOM 843 C C . ASN A 1 103 ? 12.128 3.772 -19.405 1.00 80.44 103 ASN A C 1
ATOM 845 O O . ASN A 1 103 ? 13.145 3.307 -18.882 1.00 80.44 103 ASN A O 1
ATOM 849 N N . ASP A 1 104 ? 11.481 3.198 -20.422 1.00 81.81 104 ASP A N 1
ATOM 850 C CA . ASP A 1 104 ? 11.902 1.989 -21.143 1.00 81.81 104 ASP A CA 1
ATOM 851 C C . ASP A 1 104 ? 12.006 0.717 -20.287 1.00 81.81 104 ASP A C 1
ATOM 853 O O . ASP A 1 104 ? 12.766 -0.201 -20.602 1.00 81.81 104 ASP A O 1
ATOM 857 N N . ARG A 1 105 ? 11.261 0.645 -19.175 1.00 82.81 105 ARG A N 1
ATOM 858 C CA . ARG A 1 105 ? 11.249 -0.526 -18.289 1.00 82.81 105 ARG A CA 1
ATOM 859 C C . ARG A 1 105 ? 9.858 -0.856 -17.785 1.00 82.81 105 ARG A C 1
ATOM 861 O O . ARG A 1 105 ? 9.067 0.025 -17.458 1.00 82.81 105 ARG A O 1
ATOM 868 N N . GLU A 1 106 ? 9.615 -2.149 -17.626 1.00 88.88 106 GLU A N 1
ATOM 869 C CA . GLU A 1 106 ? 8.407 -2.654 -16.990 1.00 88.88 106 GLU A CA 1
ATOM 870 C C . GLU A 1 106 ? 8.678 -2.961 -15.508 1.00 88.88 106 GLU A C 1
ATOM 872 O O . GLU A 1 106 ? 9.636 -3.673 -15.182 1.00 88.88 106 GLU A O 1
ATOM 877 N N . PRO A 1 107 ? 7.875 -2.428 -14.573 1.00 91.69 107 PRO A N 1
ATOM 878 C CA . PRO A 1 107 ? 8.078 -2.676 -13.157 1.00 91.69 107 PRO A CA 1
ATOM 879 C C . PRO A 1 107 ? 7.745 -4.120 -12.780 1.00 91.69 107 PRO A C 1
ATOM 881 O O . PRO A 1 107 ? 6.613 -4.584 -12.922 1.00 91.69 107 PRO A O 1
ATOM 884 N N . LEU A 1 108 ? 8.728 -4.787 -12.181 1.00 92.94 108 LEU A N 1
ATOM 885 C CA . LEU A 1 108 ? 8.559 -6.011 -11.409 1.00 92.94 108 LEU A CA 1
ATOM 886 C C . LEU A 1 108 ? 8.694 -5.675 -9.923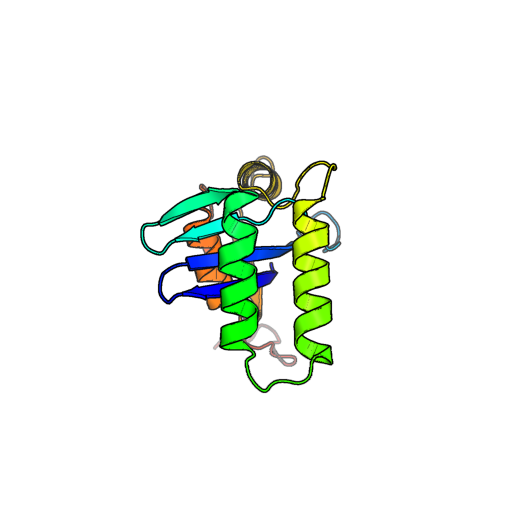 1.00 92.94 108 LEU A C 1
ATOM 888 O O . LEU A 1 108 ? 9.646 -5.009 -9.511 1.00 92.94 108 LEU A O 1
ATOM 892 N N . ILE A 1 109 ? 7.748 -6.137 -9.103 1.00 93.31 109 ILE A N 1
ATOM 893 C CA . ILE A 1 109 ? 7.714 -5.801 -7.675 1.00 93.31 109 ILE A CA 1
ATOM 894 C C . ILE A 1 109 ? 7.997 -7.041 -6.842 1.00 93.31 109 ILE A C 1
ATOM 896 O O . ILE A 1 109 ? 7.273 -8.032 -6.910 1.00 93.31 109 ILE A O 1
ATOM 900 N N . VAL A 1 110 ? 9.040 -6.950 -6.022 1.00 93.06 110 VAL A N 1
ATOM 901 C CA . VAL A 1 110 ? 9.473 -8.022 -5.126 1.00 93.06 110 VAL A CA 1
ATOM 902 C C . VAL A 1 110 ? 9.017 -7.739 -3.696 1.00 93.06 110 VAL A C 1
ATOM 904 O O . VAL A 1 110 ? 9.183 -6.624 -3.183 1.00 93.06 110 VAL A O 1
ATOM 907 N N . PHE A 1 111 ? 8.485 -8.767 -3.046 1.00 92.94 111 PHE A N 1
ATOM 908 C CA . PHE A 1 111 ? 8.096 -8.795 -1.640 1.00 92.94 111 PHE A CA 1
ATOM 909 C C . PHE A 1 111 ? 8.825 -9.924 -0.916 1.00 92.94 111 PHE A C 1
ATOM 911 O O . PHE A 1 111 ? 9.156 -10.942 -1.524 1.00 92.94 111 PHE A O 1
ATOM 918 N N . TRP A 1 112 ? 9.031 -9.754 0.389 1.00 89.62 112 TRP A N 1
ATOM 919 C CA . TRP A 1 112 ? 9.548 -10.800 1.265 1.00 89.62 112 TRP A CA 1
ATOM 920 C C . TRP A 1 112 ? 8.436 -11.271 2.197 1.00 89.62 112 TRP A C 1
ATOM 922 O O . TRP A 1 112 ? 8.031 -10.528 3.085 1.00 89.62 112 TRP A O 1
ATOM 932 N N . ASN A 1 113 ? 7.915 -12.481 1.984 1.00 89.50 113 ASN A N 1
ATOM 933 C CA . ASN A 1 113 ? 6.745 -13.000 2.701 1.00 89.50 113 ASN A CA 1
ATOM 934 C C . ASN A 1 113 ? 5.551 -12.011 2.738 1.00 89.50 113 ASN A C 1
ATOM 936 O O . ASN A 1 113 ? 4.774 -11.981 3.690 1.00 89.50 113 ASN A O 1
ATOM 940 N N . GLY A 1 114 ? 5.379 -11.212 1.681 1.00 88.31 114 GLY A N 1
ATOM 941 C CA . GLY A 1 114 ? 4.470 -10.060 1.651 1.00 88.31 114 GLY A CA 1
ATOM 942 C C . GLY A 1 114 ? 3.111 -10.355 1.023 1.00 88.31 114 GLY A C 1
ATOM 943 O O . GLY A 1 114 ? 2.634 -9.601 0.180 1.00 88.31 114 GLY A O 1
ATOM 944 N N . SER A 1 115 ? 2.459 -11.465 1.384 1.00 88.44 115 SER A N 1
ATOM 945 C CA . SER A 1 115 ? 1.135 -11.816 0.827 1.00 88.44 115 SER A CA 1
ATOM 946 C C . SER A 1 115 ? 0.076 -10.730 1.089 1.00 88.44 115 SER A C 1
ATOM 948 O O . SER A 1 115 ? -0.781 -10.450 0.241 1.00 88.44 115 SER A O 1
ATOM 950 N N . SER A 1 116 ? 0.169 -10.066 2.245 1.00 91.06 116 SER A N 1
ATOM 951 C CA . SER A 1 116 ? -0.677 -8.921 2.589 1.00 91.06 116 SER A CA 1
ATOM 952 C C . SER A 1 116 ? -0.315 -7.681 1.771 1.00 91.06 116 SER A C 1
ATOM 954 O O . SER A 1 116 ? -1.210 -7.009 1.255 1.00 91.06 116 SER A O 1
ATOM 956 N N . ASP A 1 117 ? 0.973 -7.418 1.570 1.00 92.44 117 ASP A N 1
ATOM 957 C CA . ASP A 1 117 ? 1.478 -6.312 0.753 1.00 92.44 117 ASP A CA 1
ATOM 958 C C . ASP A 1 117 ? 1.058 -6.438 -0.711 1.00 92.44 117 ASP A C 1
ATOM 960 O O . ASP A 1 117 ? 0.650 -5.456 -1.329 1.00 92.44 117 ASP A O 1
ATOM 964 N N . ILE A 1 118 ? 1.044 -7.662 -1.245 1.00 92.75 118 ILE A N 1
ATOM 965 C CA . ILE A 1 118 ? 0.526 -7.961 -2.586 1.00 92.75 118 ILE A CA 1
ATOM 966 C C . ILE A 1 118 ? -0.971 -7.645 -2.676 1.00 92.75 118 ILE A C 1
ATOM 968 O O . ILE A 1 118 ? -1.455 -7.121 -3.680 1.00 92.75 118 ILE A O 1
ATOM 972 N N . THR A 1 119 ? -1.736 -7.933 -1.624 1.00 91.25 119 THR A N 1
ATOM 973 C CA . THR A 1 119 ? -3.159 -7.567 -1.590 1.00 91.25 119 THR A CA 1
ATOM 974 C C . THR A 1 119 ? -3.325 -6.047 -1.577 1.00 91.25 119 THR A C 1
ATOM 976 O O . THR A 1 119 ? -4.162 -5.502 -2.296 1.00 91.25 119 THR A O 1
ATOM 979 N N . ILE A 1 120 ? -2.510 -5.349 -0.787 1.00 92.31 120 ILE A N 1
ATOM 980 C CA . ILE A 1 120 ? -2.520 -3.888 -0.686 1.00 92.31 120 ILE A CA 1
ATOM 981 C C . ILE A 1 120 ? -2.149 -3.246 -2.019 1.00 92.31 120 ILE A C 1
ATOM 983 O O . ILE A 1 120 ? -2.868 -2.361 -2.477 1.00 92.31 120 ILE A O 1
ATOM 987 N N . ILE A 1 121 ? -1.083 -3.706 -2.677 1.00 91.88 121 ILE A N 1
ATOM 988 C CA . ILE A 1 121 ? -0.617 -3.093 -3.921 1.00 91.88 121 ILE A CA 1
ATOM 989 C C . ILE A 1 121 ? -1.618 -3.256 -5.063 1.00 91.88 121 ILE A C 1
ATOM 991 O O . ILE A 1 121 ? -1.819 -2.324 -5.838 1.00 91.88 121 ILE A O 1
ATOM 995 N N . LYS A 1 122 ? -2.322 -4.393 -5.118 1.00 90.06 122 LYS A N 1
ATOM 996 C CA . LYS A 1 122 ? -3.424 -4.599 -6.065 1.00 90.06 122 LYS A CA 1
ATOM 997 C C . LYS A 1 122 ? -4.566 -3.611 -5.810 1.00 90.06 122 LYS A C 1
ATOM 999 O O . LYS A 1 122 ? -5.065 -2.994 -6.747 1.00 90.06 122 LYS A O 1
ATOM 1004 N N . ARG A 1 123 ? -4.911 -3.369 -4.539 1.00 90.88 123 ARG A N 1
ATOM 1005 C CA . ARG A 1 123 ? -5.926 -2.369 -4.148 1.00 90.88 123 ARG A CA 1
ATOM 1006 C C . ARG A 1 123 ? -5.496 -0.921 -4.381 1.00 90.88 123 ARG A C 1
ATOM 1008 O O . ARG A 1 123 ? -6.352 -0.045 -4.473 1.00 90.88 123 ARG A O 1
ATOM 1015 N N . LEU A 1 124 ? -4.196 -0.648 -4.494 1.00 91.00 124 LEU A N 1
ATOM 1016 C CA . LEU A 1 124 ? -3.692 0.668 -4.902 1.00 91.00 124 LEU A CA 1
ATOM 1017 C C . LEU A 1 124 ? -3.935 0.957 -6.392 1.00 91.00 124 LEU A C 1
ATOM 1019 O O . LEU A 1 124 ? -3.774 2.104 -6.802 1.00 91.00 124 LEU A O 1
ATOM 1023 N N . ARG A 1 125 ? -4.370 -0.042 -7.180 1.00 89.00 125 ARG A N 1
ATOM 1024 C CA . ARG A 1 125 ? -4.745 0.093 -8.599 1.00 89.00 125 ARG A CA 1
ATOM 1025 C C . ARG A 1 125 ? -3.640 0.718 -9.453 1.00 89.00 125 ARG A C 1
ATOM 1027 O O . ARG A 1 125 ? -3.907 1.510 -10.355 1.00 89.00 125 ARG A O 1
ATOM 1034 N N . LEU A 1 126 ? -2.398 0.364 -9.140 1.00 90.94 126 LEU A N 1
ATOM 1035 C CA . LEU A 1 126 ? -1.243 0.723 -9.951 1.00 90.94 126 LEU A CA 1
ATOM 1036 C C . LEU A 1 126 ? -1.320 -0.054 -11.270 1.00 90.94 126 LEU A C 1
ATOM 1038 O O . LEU A 1 126 ? -1.680 -1.231 -11.281 1.00 90.94 126 LEU A O 1
ATOM 1042 N N . THR A 1 127 ? -1.028 0.617 -12.376 1.00 91.06 127 THR A N 1
ATOM 1043 C CA . THR A 1 127 ? -1.122 0.033 -13.729 1.00 91.06 127 THR A CA 1
ATOM 1044 C C . THR A 1 127 ? 0.264 -0.302 -14.261 1.00 91.06 127 THR A C 1
ATOM 1046 O O . THR A 1 127 ? 1.233 0.208 -13.712 1.00 91.06 127 THR A O 1
ATOM 1049 N N . GLY A 1 128 ? 0.360 -1.147 -15.294 1.00 91.31 128 GLY A N 1
ATOM 1050 C CA . GLY A 1 128 ? 1.627 -1.422 -15.988 1.00 91.31 128 GLY A CA 1
ATOM 1051 C C . GLY A 1 128 ? 2.629 -2.285 -15.216 1.00 91.31 128 GLY A C 1
ATOM 1052 O O . GLY A 1 128 ? 3.811 -2.259 -15.521 1.00 91.31 128 GLY A O 1
ATOM 1053 N N . ILE A 1 129 ? 2.186 -3.039 -14.206 1.00 93.06 129 ILE A N 1
ATOM 1054 C CA . ILE A 1 129 ? 3.062 -3.940 -13.443 1.00 93.06 129 ILE A CA 1
ATOM 1055 C C . ILE A 1 129 ? 3.169 -5.278 -14.171 1.00 93.06 129 ILE A C 1
ATOM 1057 O O . ILE A 1 129 ? 2.156 -5.951 -14.355 1.00 93.06 129 ILE A O 1
ATOM 1061 N N . LEU A 1 130 ? 4.394 -5.670 -14.527 1.00 93.44 130 LEU A N 1
ATOM 1062 C CA . LEU A 1 130 ? 4.675 -6.918 -15.237 1.00 93.44 130 LEU A CA 1
ATOM 1063 C C . LEU A 1 130 ? 4.408 -8.139 -14.352 1.00 93.44 130 LEU A C 1
ATOM 1065 O O . LEU A 1 130 ? 3.718 -9.073 -14.752 1.00 93.44 130 LEU A O 1
ATOM 1069 N N . ALA A 1 131 ? 4.957 -8.135 -13.134 1.00 93.56 131 ALA A N 1
ATOM 1070 C CA . ALA A 1 131 ? 4.844 -9.261 -12.215 1.00 93.56 131 ALA A CA 1
ATOM 1071 C C . ALA A 1 131 ? 5.003 -8.855 -10.744 1.00 93.56 131 ALA A C 1
ATOM 1073 O O . ALA A 1 131 ? 5.663 -7.868 -10.403 1.00 93.56 131 ALA A O 1
ATOM 1074 N N . TYR A 1 132 ? 4.434 -9.685 -9.866 1.00 93.75 132 TYR A N 1
ATOM 1075 C CA . TYR A 1 132 ? 4.637 -9.636 -8.420 1.00 93.75 132 TYR A CA 1
ATOM 1076 C C . TYR A 1 132 ? 5.374 -10.902 -7.976 1.00 93.75 132 TYR A C 1
ATOM 1078 O O . TYR A 1 132 ? 4.833 -11.999 -8.111 1.00 93.75 132 TYR A O 1
ATOM 1086 N N . LEU A 1 133 ? 6.579 -10.761 -7.423 1.00 92.94 133 LEU A N 1
ATOM 1087 C CA . LEU A 1 133 ? 7.344 -11.876 -6.864 1.00 92.94 133 LEU A CA 1
ATOM 1088 C C . LEU A 1 133 ? 7.252 -11.861 -5.339 1.00 92.94 133 LEU A C 1
ATOM 1090 O O . LEU A 1 133 ? 7.606 -10.870 -4.702 1.00 92.94 133 LEU A O 1
ATOM 1094 N N . ASN A 1 134 ? 6.794 -12.966 -4.754 1.00 92.06 134 ASN A N 1
ATOM 1095 C CA . ASN A 1 134 ? 6.770 -13.159 -3.307 1.00 92.06 134 ASN A CA 1
ATOM 1096 C C . ASN A 1 134 ? 7.850 -14.163 -2.906 1.00 92.06 134 ASN A C 1
ATOM 1098 O O . ASN A 1 134 ? 7.658 -15.368 -3.054 1.00 92.06 134 ASN A O 1
ATOM 1102 N N . ILE A 1 135 ? 8.977 -13.670 -2.412 1.00 90.81 135 ILE A N 1
ATOM 1103 C CA . ILE A 1 135 ? 10.087 -14.517 -1.985 1.00 90.81 135 ILE A CA 1
ATOM 1104 C C . ILE A 1 135 ? 9.861 -14.900 -0.523 1.00 90.81 135 ILE A C 1
ATOM 1106 O O . ILE A 1 135 ? 9.622 -14.034 0.319 1.00 90.81 135 ILE A O 1
ATOM 1110 N N . SER A 1 136 ? 9.924 -16.193 -0.214 1.00 87.25 136 SER A N 1
ATOM 1111 C CA . SER A 1 136 ? 9.774 -16.709 1.154 1.00 87.25 136 SER A CA 1
ATOM 1112 C C . SER A 1 136 ? 11.081 -17.219 1.760 1.00 87.25 136 SER A C 1
ATOM 1114 O O . SER A 1 136 ? 11.205 -17.263 2.984 1.00 87.25 136 SER A O 1
ATOM 1116 N N . ALA A 1 137 ? 12.049 -17.589 0.920 1.00 84.00 137 ALA A N 1
ATOM 1117 C CA . ALA A 1 137 ? 13.342 -18.127 1.316 1.00 84.00 137 ALA A CA 1
ATOM 1118 C C . ALA A 1 137 ? 14.412 -17.819 0.259 1.00 84.00 137 ALA A C 1
ATOM 1120 O O . ALA A 1 137 ? 14.101 -17.570 -0.906 1.00 84.00 137 ALA A O 1
ATOM 1121 N N . ILE A 1 138 ? 15.675 -17.875 0.678 1.00 79.31 138 ILE A N 1
ATOM 1122 C CA . ILE A 1 138 ? 16.848 -17.800 -0.193 1.00 79.31 138 ILE A CA 1
ATOM 1123 C C . ILE A 1 138 ? 17.700 -19.052 0.028 1.00 79.31 138 ILE A C 1
ATOM 1125 O O . ILE A 1 138 ? 17.909 -19.467 1.168 1.00 79.31 138 ILE A O 1
ATOM 1129 N N . SER A 1 139 ? 18.181 -19.664 -1.053 1.00 78.38 139 SER A N 1
ATOM 1130 C CA . SER A 1 139 ? 19.155 -20.753 -0.972 1.00 78.38 139 SER A CA 1
ATOM 1131 C C . SER A 1 139 ? 20.564 -20.181 -1.079 1.00 78.38 139 SER A C 1
ATOM 1133 O O . SER A 1 139 ? 20.901 -19.535 -2.066 1.00 78.38 139 SER A O 1
ATOM 1135 N N . VAL A 1 140 ? 21.400 -20.440 -0.072 1.00 77.19 140 VAL A N 1
ATOM 1136 C CA . VAL A 1 140 ? 22.831 -20.074 -0.075 1.00 77.19 140 VAL A CA 1
ATOM 1137 C C . VAL A 1 140 ? 23.706 -21.074 -0.840 1.00 77.19 140 VAL A C 1
ATOM 1139 O O . VAL A 1 140 ? 24.905 -20.861 -0.966 1.00 77.19 140 VAL A O 1
ATOM 1142 N N . ARG A 1 141 ? 23.119 -22.176 -1.326 1.00 70.25 141 ARG A N 1
ATOM 1143 C CA . ARG A 1 141 ? 23.802 -23.229 -2.100 1.00 70.25 141 ARG A CA 1
ATOM 1144 C C . ARG A 1 141 ? 23.408 -23.225 -3.577 1.00 70.25 141 ARG A C 1
ATOM 1146 O O . ARG A 1 141 ? 23.647 -24.206 -4.270 1.00 70.25 141 ARG A O 1
ATOM 1153 N N . ASN A 1 142 ? 22.727 -22.176 -4.030 1.00 56.81 142 ASN A N 1
ATOM 1154 C CA . ASN A 1 142 ? 22.208 -22.116 -5.386 1.00 56.81 142 ASN A CA 1
ATOM 1155 C C . ASN A 1 142 ? 23.351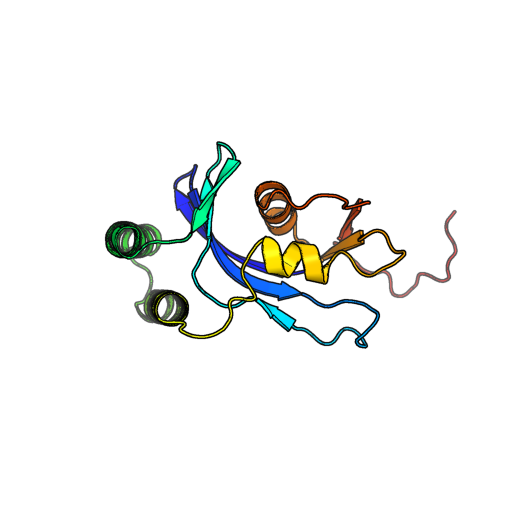 -21.778 -6.352 1.00 56.81 142 ASN A C 1
ATOM 1157 O O . ASN A 1 142 ? 23.608 -20.611 -6.623 1.00 56.81 142 ASN A O 1
ATOM 1161 N N . ASN A 1 143 ? 24.060 -22.803 -6.822 1.00 55.75 143 ASN A N 1
ATOM 1162 C CA . ASN A 1 143 ? 25.100 -22.693 -7.849 1.00 55.75 143 ASN A CA 1
ATOM 1163 C C . ASN A 1 143 ? 24.500 -22.660 -9.273 1.00 55.75 143 ASN A C 1
ATOM 1165 O O . ASN A 1 143 ? 25.120 -23.164 -10.199 1.00 55.75 143 ASN A O 1
ATOM 1169 N N . ASP A 1 144 ? 23.284 -22.132 -9.447 1.00 53.78 144 ASP A N 1
ATOM 1170 C CA . ASP A 1 144 ? 22.513 -22.183 -10.705 1.00 53.78 144 ASP A CA 1
ATOM 1171 C C . ASP A 1 144 ? 22.238 -23.598 -11.272 1.00 53.78 144 ASP A C 1
ATOM 1173 O O . ASP A 1 144 ? 21.751 -23.732 -12.395 1.00 53.78 144 ASP A O 1
ATOM 1177 N N . ASP A 1 145 ? 22.440 -24.656 -10.481 1.00 51.44 145 ASP A N 1
ATOM 1178 C CA . ASP A 1 145 ? 22.040 -26.027 -10.821 1.00 51.44 145 ASP A CA 1
ATOM 1179 C C . ASP A 1 145 ? 20.527 -26.211 -10.612 1.00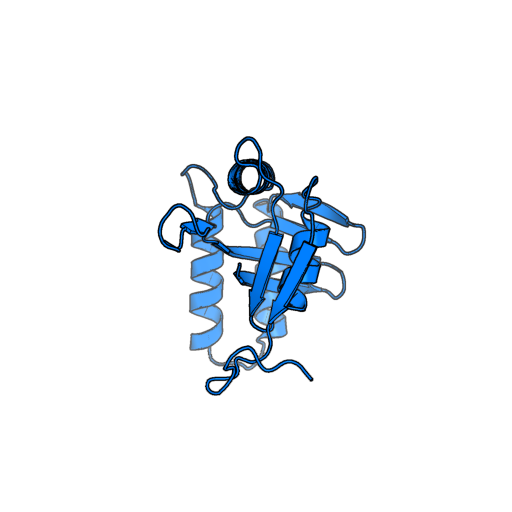 51.44 145 ASP A C 1
ATOM 1181 O O . ASP A 1 145 ? 20.064 -26.746 -9.601 1.00 51.44 145 ASP A O 1
ATOM 1185 N N . TYR A 1 146 ? 19.732 -25.740 -11.569 1.00 54.84 146 TYR A N 1
ATOM 1186 C CA . TYR A 1 146 ? 18.321 -26.105 -11.671 1.00 54.84 146 TYR A CA 1
ATOM 1187 C C . TYR A 1 146 ? 18.210 -27.398 -12.495 1.00 54.84 146 TYR A C 1
ATOM 1189 O O . TYR A 1 146 ? 18.330 -27.357 -13.719 1.00 54.84 146 TYR A O 1
ATOM 1197 N N . ILE A 1 147 ? 18.008 -28.536 -11.819 1.00 42.72 147 ILE A N 1
ATOM 1198 C CA . ILE A 1 147 ? 17.549 -29.803 -12.426 1.00 42.72 147 ILE A CA 1
ATOM 1199 C C . ILE A 1 147 ? 16.026 -29.870 -12.324 1.00 42.72 147 ILE A C 1
ATOM 1201 O O . ILE A 1 147 ? 15.510 -29.614 -11.209 1.00 42.72 147 ILE A O 1
#

Secondary structure (DSSP, 8-state):
-EEEEEEEETTEEEEEEEEE--TTTTTPPEEE-SS-EEEETTS-EEE--HHHHHHHHHHHHHHTTTS-HHHHHHHHHHHHHHHT--S--SSSHHHHHHHH--TT---EEEEES-HHHHHHHHHTT-----EEEEE----TT--S---

Foldseek 3Di:
DFWDWDDLDPFKIKTQKTWDADVVVVRPIDIFAAFIWIQGNVLDIDTDDPVCLVSRLVSLCVVCPPPDPVVSVVVNVSNVCRHPDPDDGCNALVNVLVVQDDPPDQGEAEAEQPPVVVVVVVSSVRPRHPYYHYHDDDDPPPPVPDD

pLDDT: mean 84.07, std 9.52, range [42.72, 93.75]